Protein AF-A0A418GHK5-F1 (afdb_monomer_lite)

Organism: Escherichia coli (NCBI:txid562)

Sequence (152 aa):
MMKLFKSILLIAACHAAQASAAIDINADPNLTGAAPLTGILNGQQSDTQNMSGFDNTPPPSPPVVMSRMFGAQLFNGTSADSGVTVGFNPDYILNPGDSIQVRLWGAFTFDGALQVDPKGNIFLPNVGPVKVAGVSNSQLNALVTSKVKEVY

InterPro domains:
  IPR003715 Polysaccharide export protein, N-terminal domain [PF02563] (89-150)
  IPR049712 Polysaccharide export protein [PTHR33619] (8-152)

Secondary structure (DSSP, 8-state):
----------------------------TTTS-PPP--------------------PPPPPPP---PPPTTGGGTSSSSS-S-S-----TTPBP-TT-EEEEEE-SSS-EEEEEEPPTTSEEEETTTEEEE-TT-BHHHHHHHHHHHHHTT-

Structure (mmCIF, N/CA/C/O backbone):
data_AF-A0A418GHK5-F1
#
_entry.id   AF-A0A418GHK5-F1
#
loop_
_atom_site.group_PDB
_atom_site.id
_atom_site.type_symbol
_atom_site.label_atom_id
_atom_site.label_alt_id
_atom_site.label_comp_id
_atom_site.label_asym_id
_atom_site.label_entity_id
_atom_site.label_seq_id
_atom_site.pdbx_PDB_ins_code
_atom_site.Cartn_x
_atom_site.Cartn_y
_atom_site.Cartn_z
_atom_site.occupancy
_atom_site.B_iso_or_equiv
_atom_site.auth_seq_id
_atom_site.auth_comp_id
_atom_site.auth_asym_id
_atom_site.auth_atom_id
_atom_site.pdbx_PDB_model_num
ATOM 1 N N . MET A 1 1 ? 31.535 -45.900 20.716 1.00 42.25 1 MET A N 1
ATOM 2 C CA . MET A 1 1 ? 32.347 -46.710 19.782 1.00 42.25 1 MET A CA 1
ATOM 3 C C . MET A 1 1 ? 32.341 -46.007 18.429 1.00 42.25 1 MET A C 1
ATOM 5 O O . MET A 1 1 ? 31.280 -45.844 17.846 1.00 42.25 1 MET A O 1
ATOM 9 N N . MET A 1 2 ? 33.498 -45.466 18.037 1.00 45.38 2 MET A N 1
ATOM 10 C CA . MET A 1 2 ? 33.730 -44.577 16.889 1.00 45.38 2 MET A CA 1
ATOM 11 C C . MET A 1 2 ? 33.788 -45.332 15.557 1.00 45.38 2 MET A C 1
ATOM 13 O O . MET A 1 2 ? 34.389 -46.400 15.523 1.00 45.38 2 MET A O 1
ATOM 17 N N . LYS A 1 3 ? 33.305 -44.714 14.470 1.00 49.53 3 LYS A N 1
ATOM 18 C CA . LYS A 1 3 ? 33.806 -44.858 13.083 1.00 49.53 3 LYS A CA 1
ATOM 19 C C . LYS A 1 3 ? 33.470 -43.547 12.351 1.00 49.53 3 LYS A C 1
ATOM 21 O O . LYS A 1 3 ? 32.317 -43.328 12.019 1.00 49.53 3 LYS A O 1
ATOM 26 N N . LEU A 1 4 ? 34.309 -42.513 12.377 1.00 44.12 4 LEU A N 1
ATOM 27 C CA . LEU A 1 4 ? 35.624 -42.330 11.742 1.00 44.12 4 LEU A CA 1
ATOM 28 C C . LEU A 1 4 ? 35.558 -42.274 10.201 1.00 44.12 4 LEU A C 1
ATOM 30 O O . LEU A 1 4 ? 35.496 -43.297 9.527 1.00 44.12 4 LEU A O 1
ATOM 34 N N . PHE A 1 5 ? 35.563 -41.028 9.717 1.00 50.19 5 PHE A N 1
ATOM 35 C CA . PHE A 1 5 ? 36.192 -40.481 8.510 1.00 50.19 5 PHE A CA 1
ATOM 36 C C . PHE A 1 5 ? 36.452 -41.402 7.305 1.00 50.19 5 PHE A C 1
ATOM 38 O O . PHE A 1 5 ? 37.338 -42.253 7.321 1.00 50.19 5 PHE A O 1
ATOM 45 N N . LYS A 1 6 ? 35.800 -41.065 6.186 1.00 51.78 6 LYS A N 1
ATOM 46 C CA . LYS A 1 6 ? 36.287 -41.273 4.812 1.00 51.78 6 LYS A CA 1
ATOM 47 C C . LYS A 1 6 ? 36.164 -39.914 4.102 1.00 51.78 6 LYS A C 1
ATOM 49 O O . LYS A 1 6 ? 35.070 -39.377 4.029 1.00 51.78 6 LYS A O 1
ATOM 54 N N . SER A 1 7 ? 37.278 -39.194 3.946 1.00 44.75 7 SER A N 1
ATOM 55 C CA . SER A 1 7 ? 38.073 -39.092 2.703 1.00 44.75 7 SER A CA 1
ATOM 56 C C . SER A 1 7 ? 37.290 -38.403 1.572 1.00 44.75 7 SER A C 1
ATOM 58 O O . SER A 1 7 ? 36.329 -38.972 1.077 1.00 44.75 7 SER A O 1
ATOM 60 N N . ILE A 1 8 ? 37.502 -37.102 1.333 1.00 56.75 8 ILE A N 1
ATOM 61 C CA . ILE A 1 8 ? 38.529 -36.470 0.465 1.00 56.75 8 ILE A CA 1
ATOM 62 C C . ILE A 1 8 ? 37.953 -36.126 -0.927 1.00 56.75 8 ILE A C 1
ATOM 64 O O . ILE A 1 8 ? 37.675 -37.000 -1.733 1.00 56.75 8 ILE A O 1
ATOM 68 N N . LEU A 1 9 ? 37.838 -34.807 -1.145 1.00 44.53 9 LEU A N 1
ATOM 69 C CA . LEU A 1 9 ? 38.094 -34.038 -2.374 1.00 44.53 9 LEU A CA 1
ATOM 70 C C . LEU A 1 9 ? 37.275 -34.329 -3.652 1.00 44.53 9 LEU A C 1
ATOM 72 O O . LEU A 1 9 ? 37.594 -35.242 -4.404 1.00 44.53 9 LEU A O 1
ATOM 76 N N . LEU A 1 10 ? 36.394 -33.387 -4.020 1.00 39.16 10 LEU A N 1
ATOM 77 C CA . LEU A 1 10 ? 36.429 -32.826 -5.377 1.00 39.16 10 LEU A CA 1
ATOM 78 C C . LEU A 1 10 ? 35.890 -31.388 -5.401 1.00 39.16 10 LEU A C 1
ATOM 80 O O . LEU A 1 10 ? 34.720 -31.126 -5.136 1.00 39.16 10 LEU A O 1
ATOM 84 N N . ILE A 1 11 ? 36.788 -30.459 -5.720 1.00 53.16 11 ILE A N 1
ATOM 85 C CA . ILE A 1 11 ? 36.472 -29.093 -6.130 1.00 53.16 11 ILE A CA 1
ATOM 86 C C . ILE A 1 11 ? 35.726 -29.195 -7.462 1.00 53.16 11 ILE A C 1
ATOM 88 O O . ILE A 1 11 ? 36.313 -29.588 -8.466 1.00 53.16 11 ILE A O 1
ATOM 92 N N . ALA A 1 12 ? 34.450 -28.826 -7.476 1.00 49.84 12 ALA A N 1
ATOM 93 C CA . ALA A 1 12 ? 33.741 -28.489 -8.700 1.00 49.84 12 ALA A CA 1
ATOM 94 C C . ALA A 1 12 ? 33.383 -27.008 -8.612 1.00 49.84 12 ALA A C 1
ATOM 96 O O . ALA A 1 12 ? 32.470 -26.609 -7.890 1.00 49.84 12 ALA A O 1
ATOM 97 N N . ALA A 1 13 ? 34.169 -26.192 -9.314 1.00 51.25 13 ALA A N 1
ATOM 98 C CA . ALA A 1 13 ? 33.835 -24.812 -9.602 1.00 51.25 13 ALA A CA 1
ATOM 99 C C . ALA A 1 13 ? 32.448 -24.790 -10.258 1.00 51.25 13 ALA A C 1
ATOM 101 O O . ALA A 1 13 ? 32.279 -25.246 -11.394 1.00 51.25 13 ALA A O 1
ATOM 102 N N . CYS A 1 14 ? 31.449 -24.306 -9.517 1.00 36.22 14 CYS A N 1
ATOM 103 C CA . CYS A 1 14 ? 30.145 -24.024 -10.085 1.00 36.22 14 CYS A CA 1
ATOM 104 C C . CYS A 1 14 ? 30.364 -22.873 -11.063 1.00 36.22 14 CYS A C 1
ATOM 106 O O . CYS A 1 14 ? 30.654 -21.742 -10.669 1.00 36.22 14 CYS A O 1
ATOM 108 N N . HIS A 1 15 ? 30.365 -23.231 -12.342 1.00 41.69 15 HIS A N 1
ATOM 109 C CA . HIS A 1 15 ? 30.497 -22.305 -13.443 1.00 41.69 15 HIS A CA 1
ATOM 110 C C . HIS A 1 15 ? 29.435 -21.224 -13.280 1.00 41.69 15 HIS A C 1
ATOM 112 O O . HIS A 1 15 ? 28.271 -21.526 -13.015 1.00 41.69 15 HIS A O 1
ATOM 118 N N . ALA A 1 16 ? 29.848 -19.969 -13.445 1.00 41.97 16 ALA A N 1
ATOM 119 C CA . ALA A 1 16 ? 28.923 -18.880 -13.668 1.00 41.97 16 ALA A CA 1
ATOM 120 C C . ALA A 1 16 ? 27.967 -19.301 -14.792 1.00 41.97 16 ALA A C 1
ATOM 122 O O . ALA A 1 16 ? 28.376 -19.427 -15.947 1.00 41.97 16 ALA A O 1
ATOM 123 N N . ALA A 1 17 ? 26.704 -19.550 -14.446 1.00 41.91 17 ALA A N 1
ATOM 124 C CA . ALA A 1 17 ? 25.627 -19.563 -15.412 1.00 41.91 17 ALA A CA 1
ATOM 125 C C . ALA A 1 17 ? 25.501 -18.121 -15.902 1.00 41.91 17 ALA A C 1
ATOM 127 O O . ALA A 1 17 ? 24.828 -17.288 -15.298 1.00 41.91 17 ALA A O 1
ATOM 128 N N . GLN A 1 18 ? 26.254 -17.804 -16.952 1.00 43.94 18 GLN A N 1
ATOM 129 C CA . GLN A 1 18 ? 26.046 -16.589 -17.710 1.00 43.94 18 GLN A CA 1
ATOM 130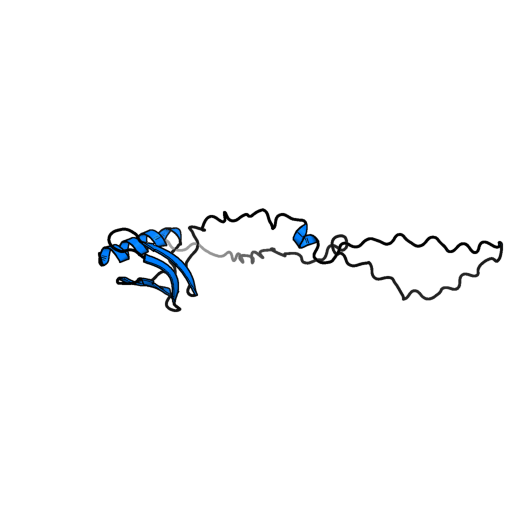 C C . GLN A 1 18 ? 24.647 -16.709 -18.308 1.00 43.94 18 GLN A C 1
ATOM 132 O O . GLN A 1 18 ? 24.400 -17.523 -19.196 1.00 43.94 18 GLN A O 1
ATOM 137 N N . ALA A 1 19 ? 23.711 -15.938 -17.764 1.00 39.91 19 ALA A N 1
ATOM 138 C CA . ALA A 1 19 ? 22.450 -15.675 -18.420 1.00 39.91 19 ALA A CA 1
ATOM 139 C C . ALA A 1 19 ? 22.770 -14.879 -19.690 1.00 39.91 19 ALA A C 1
ATOM 141 O O . ALA A 1 19 ? 22.920 -13.660 -19.653 1.00 39.91 19 ALA A O 1
ATOM 142 N N . SER A 1 20 ? 22.904 -15.567 -20.821 1.00 44.88 20 SER A N 1
ATOM 143 C CA . SER A 1 20 ? 22.914 -14.931 -22.134 1.00 44.88 20 SER A CA 1
ATOM 144 C C . SER A 1 20 ? 21.488 -14.520 -22.497 1.00 44.88 20 SER A C 1
ATOM 146 O O . SER A 1 20 ? 20.893 -15.041 -23.430 1.00 44.88 20 SER A O 1
ATOM 148 N N . ALA A 1 21 ? 20.942 -13.550 -21.765 1.00 43.72 21 ALA A N 1
ATOM 149 C CA . ALA A 1 21 ? 20.009 -12.602 -22.355 1.00 43.72 21 ALA A CA 1
ATOM 150 C C . ALA A 1 21 ? 20.850 -11.465 -22.944 1.00 43.72 21 ALA A C 1
ATOM 152 O O . ALA A 1 21 ? 20.765 -10.311 -22.530 1.00 43.72 21 ALA A O 1
ATOM 153 N N . ALA A 1 22 ? 21.713 -11.813 -23.903 1.00 37.53 22 ALA A N 1
ATOM 154 C CA . ALA A 1 22 ? 22.126 -10.832 -24.881 1.00 37.53 22 ALA A CA 1
ATOM 155 C C . ALA A 1 22 ? 20.858 -10.549 -25.690 1.00 37.53 22 ALA A C 1
ATOM 157 O O . ALA A 1 22 ? 20.516 -11.276 -26.620 1.00 37.53 22 ALA A O 1
ATOM 158 N N . ILE A 1 23 ? 20.109 -9.527 -25.272 1.00 48.62 23 ILE A N 1
ATOM 159 C CA . ILE A 1 23 ? 19.390 -8.697 -26.230 1.00 48.62 23 ILE A CA 1
ATOM 160 C C . ILE A 1 23 ? 20.468 -8.186 -27.168 1.00 48.62 23 ILE A C 1
ATOM 162 O O . ILE A 1 23 ? 21.163 -7.211 -26.887 1.00 48.62 23 ILE A O 1
ATOM 166 N N . ASP A 1 24 ? 20.713 -8.972 -28.203 1.00 36.16 24 ASP A N 1
ATOM 167 C CA . ASP A 1 24 ? 21.722 -8.658 -29.170 1.00 36.16 24 ASP A CA 1
ATOM 168 C C . ASP A 1 24 ? 21.202 -7.450 -29.951 1.00 36.16 24 ASP A C 1
ATOM 170 O O . ASP A 1 24 ? 20.420 -7.573 -30.888 1.00 36.16 24 ASP A O 1
ATOM 174 N N . ILE A 1 25 ? 21.586 -6.250 -29.505 1.00 47.88 25 ILE A N 1
ATOM 175 C CA . ILE A 1 25 ? 21.486 -5.019 -30.296 1.00 47.88 25 ILE A CA 1
ATOM 176 C C . ILE A 1 25 ? 22.574 -5.056 -31.388 1.00 47.88 25 ILE A C 1
ATOM 178 O O . ILE A 1 25 ? 22.925 -4.030 -31.965 1.00 47.88 25 ILE A O 1
ATOM 182 N N . ASN A 1 26 ? 23.134 -6.226 -31.721 1.00 45.47 26 ASN A N 1
ATOM 183 C CA . ASN A 1 26 ? 23.745 -6.436 -33.016 1.00 45.47 26 ASN A CA 1
ATOM 184 C C . ASN A 1 26 ? 22.653 -6.262 -34.068 1.00 45.47 26 ASN A C 1
ATOM 186 O O . ASN A 1 26 ? 21.887 -7.158 -34.415 1.00 45.47 26 ASN A O 1
AT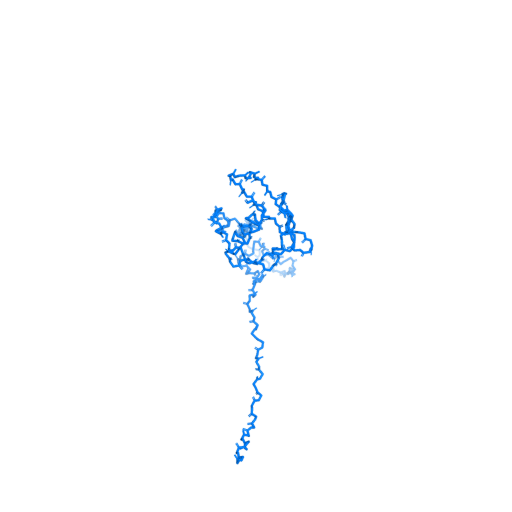OM 190 N N . ALA A 1 27 ? 22.587 -5.016 -34.514 1.00 48.59 27 ALA A N 1
ATOM 191 C CA . ALA A 1 27 ? 22.123 -4.570 -35.797 1.00 48.59 27 ALA A CA 1
ATOM 192 C C . ALA A 1 27 ? 22.405 -5.634 -36.866 1.00 48.59 27 ALA A C 1
ATOM 194 O O . ALA A 1 27 ? 23.465 -5.619 -37.486 1.00 48.59 27 ALA A O 1
ATOM 195 N N . ASP A 1 28 ? 21.459 -6.546 -37.108 1.00 54.06 28 ASP A N 1
ATOM 196 C CA . ASP A 1 28 ? 21.456 -7.281 -38.365 1.00 54.06 28 ASP A CA 1
ATOM 197 C C . ASP A 1 28 ? 21.436 -6.210 -39.469 1.00 54.06 28 ASP A C 1
ATOM 199 O O . ASP A 1 28 ? 20.517 -5.375 -39.510 1.00 54.06 28 ASP A O 1
ATOM 203 N N . PRO A 1 29 ? 22.460 -6.161 -40.335 1.00 55.44 29 PRO A N 1
ATOM 204 C CA . PRO A 1 29 ? 22.573 -5.136 -41.363 1.00 55.44 29 PRO A CA 1
ATOM 205 C C . PRO A 1 29 ? 21.400 -5.165 -42.357 1.00 55.44 29 PRO A C 1
ATOM 207 O O . PRO A 1 29 ? 21.167 -4.178 -43.042 1.00 55.44 29 PRO A O 1
ATOM 210 N N . ASN A 1 30 ? 20.613 -6.247 -42.399 1.00 54.91 30 ASN A N 1
ATOM 211 C CA . ASN A 1 30 ? 19.391 -6.361 -43.204 1.00 54.91 30 ASN A CA 1
ATOM 212 C C . ASN A 1 30 ? 18.128 -5.853 -42.474 1.00 54.91 30 ASN A C 1
ATOM 214 O O . ASN A 1 30 ? 17.068 -5.664 -43.082 1.00 54.91 30 ASN A O 1
ATOM 218 N N . LEU A 1 31 ? 18.211 -5.641 -41.158 1.00 54.03 31 LEU A N 1
ATOM 219 C CA . LEU A 1 31 ? 17.127 -5.139 -40.308 1.00 54.03 31 LEU A CA 1
ATOM 220 C C . LEU A 1 31 ? 17.348 -3.693 -39.869 1.00 54.03 31 LEU A C 1
ATOM 222 O O . LEU A 1 31 ? 16.375 -3.007 -39.547 1.00 54.03 31 LEU A O 1
ATOM 226 N N . THR A 1 32 ? 18.588 -3.209 -39.892 1.00 57.62 32 THR A N 1
ATOM 227 C CA . THR A 1 32 ? 18.858 -1.791 -39.689 1.00 57.62 32 THR A CA 1
ATOM 228 C C . THR A 1 32 ? 18.505 -1.024 -40.947 1.00 57.62 32 THR A C 1
ATOM 230 O O . THR A 1 32 ? 19.063 -1.231 -42.014 1.00 57.62 32 THR A O 1
ATOM 233 N N . GLY A 1 33 ? 17.552 -0.107 -40.825 1.00 54.91 33 GLY A N 1
ATOM 234 C CA . GLY A 1 33 ? 17.217 0.858 -41.866 1.00 54.91 33 GLY A CA 1
ATOM 235 C C . GLY A 1 33 ? 18.337 1.869 -42.162 1.00 54.91 33 GLY A C 1
ATOM 236 O O . GLY A 1 33 ? 18.055 2.999 -42.566 1.00 54.91 33 GLY A O 1
ATOM 237 N N . ALA A 1 34 ? 19.601 1.507 -41.950 1.00 54.75 34 ALA A N 1
ATOM 238 C CA . ALA A 1 34 ? 20.735 2.297 -42.379 1.00 54.75 34 ALA A CA 1
ATOM 239 C C . ALA A 1 34 ? 20.940 2.061 -43.879 1.00 54.75 34 ALA A C 1
ATOM 241 O O . ALA A 1 34 ? 21.172 0.935 -44.316 1.00 54.75 34 ALA A O 1
ATOM 242 N N . ALA A 1 35 ? 20.849 3.125 -44.679 1.00 56.09 35 ALA A N 1
ATOM 243 C CA . ALA A 1 35 ? 21.314 3.054 -46.057 1.00 56.09 35 ALA A CA 1
ATOM 244 C C . ALA A 1 35 ? 22.802 2.644 -46.054 1.00 56.09 35 ALA A C 1
ATOM 246 O O . ALA A 1 35 ? 23.554 3.138 -45.204 1.00 56.09 35 ALA A O 1
ATOM 247 N N . PRO A 1 36 ? 23.244 1.754 -46.962 1.00 57.00 36 PRO A N 1
ATOM 248 C CA . PRO A 1 36 ? 24.650 1.390 -47.043 1.00 57.00 36 PRO A CA 1
ATOM 249 C C . PRO A 1 36 ? 25.489 2.650 -47.276 1.00 57.00 36 PRO A C 1
ATOM 251 O O . PRO A 1 36 ? 25.125 3.512 -48.076 1.00 57.00 36 PRO A O 1
ATOM 254 N N . LEU A 1 37 ? 26.605 2.763 -46.554 1.00 49.19 37 LEU A N 1
ATOM 255 C CA . LEU A 1 37 ? 27.547 3.865 -46.711 1.00 49.19 37 LEU A CA 1
ATOM 256 C C . LEU A 1 37 ? 28.076 3.854 -48.154 1.00 49.19 37 LEU A C 1
ATOM 258 O O . LEU A 1 37 ? 28.836 2.961 -48.528 1.00 49.19 37 LEU A O 1
ATOM 262 N N . THR A 1 38 ? 27.671 4.825 -48.975 1.00 54.19 38 THR A N 1
ATOM 263 C CA . THR A 1 38 ? 28.211 4.985 -50.330 1.00 54.19 38 THR A CA 1
ATOM 264 C C . THR A 1 38 ? 29.719 5.209 -50.231 1.00 54.19 38 THR A C 1
ATOM 266 O O . THR A 1 38 ? 30.165 6.176 -49.612 1.00 54.19 38 THR A O 1
ATOM 269 N N . GLY A 1 39 ? 30.509 4.315 -50.830 1.00 56.66 39 GLY A N 1
ATOM 270 C CA . GLY A 1 39 ? 31.965 4.424 -50.905 1.00 56.66 39 GLY A CA 1
ATOM 271 C C . GLY A 1 39 ? 32.389 5.632 -51.740 1.00 56.66 39 GLY A C 1
ATOM 272 O O . GLY A 1 39 ? 32.671 5.507 -52.923 1.00 56.66 39 GLY A O 1
ATOM 273 N N . ILE A 1 40 ? 32.447 6.812 -51.125 1.00 53.03 40 ILE A N 1
ATOM 274 C CA . ILE A 1 40 ? 32.917 8.063 -51.745 1.00 53.03 40 ILE A CA 1
ATOM 275 C C . ILE A 1 40 ? 34.454 8.136 -51.880 1.00 53.03 40 ILE A C 1
ATOM 277 O O . ILE A 1 40 ? 34.995 9.188 -52.204 1.00 53.03 40 ILE A O 1
ATOM 281 N N . LEU A 1 41 ? 35.174 7.035 -51.631 1.00 49.00 41 LEU A N 1
ATOM 282 C CA . LEU A 1 41 ? 36.641 6.964 -51.625 1.00 49.00 41 LEU A CA 1
ATOM 283 C C . LEU A 1 41 ? 37.153 5.764 -52.441 1.00 49.00 41 LEU A C 1
ATOM 285 O O . LEU A 1 41 ? 37.925 4.949 -51.950 1.00 49.00 41 LEU A O 1
ATOM 289 N N . ASN A 1 42 ? 36.751 5.660 -53.705 1.00 44.38 42 ASN A N 1
ATOM 290 C CA . ASN A 1 42 ? 37.502 4.893 -54.697 1.00 44.38 42 ASN A CA 1
ATOM 291 C C . ASN A 1 42 ? 38.055 5.895 -55.710 1.00 44.38 42 ASN A C 1
ATOM 293 O O . ASN A 1 42 ? 37.291 6.594 -56.372 1.00 44.38 42 ASN A O 1
ATOM 297 N N . GLY A 1 43 ? 39.384 6.018 -55.773 1.00 43.28 43 GLY A N 1
ATOM 298 C CA . GLY A 1 43 ? 40.054 6.904 -56.721 1.00 43.28 43 GLY A CA 1
ATOM 299 C C . GLY A 1 43 ? 39.572 6.631 -58.144 1.00 43.28 43 GLY A C 1
ATOM 300 O O . GLY A 1 43 ? 39.405 5.474 -58.527 1.00 43.28 43 GLY A O 1
ATOM 301 N N . GLN A 1 44 ? 39.334 7.696 -58.912 1.00 41.75 44 GLN A N 1
ATOM 302 C CA . GLN A 1 44 ? 39.079 7.600 -60.345 1.00 41.75 44 GLN A CA 1
ATOM 303 C C . GLN A 1 44 ? 40.254 6.870 -61.001 1.00 41.75 44 GLN A C 1
ATOM 305 O O . GLN A 1 44 ? 41.310 7.453 -61.244 1.00 41.75 44 GLN A O 1
ATOM 310 N N . GLN A 1 45 ? 40.075 5.580 -61.268 1.00 44.91 45 GLN A N 1
ATOM 311 C CA . GLN A 1 45 ? 40.917 4.858 -62.199 1.00 44.91 45 GLN A CA 1
ATOM 312 C C . GLN A 1 45 ? 40.451 5.298 -63.584 1.00 44.91 45 GLN A C 1
ATOM 314 O O . GLN A 1 45 ? 39.332 5.006 -63.999 1.00 44.91 45 GLN A O 1
ATOM 319 N N . SER A 1 46 ? 41.271 6.119 -64.234 1.00 43.28 46 SER A N 1
ATOM 320 C CA . SER A 1 46 ? 41.042 6.614 -65.584 1.00 43.28 46 SER A CA 1
ATOM 321 C C . SER A 1 46 ? 40.991 5.440 -66.560 1.00 43.28 46 SER A C 1
ATOM 323 O O . SER A 1 46 ? 42.024 5.012 -67.074 1.00 43.28 46 SER A O 1
ATOM 325 N N . ASP A 1 47 ? 39.795 4.915 -66.816 1.00 44.59 47 ASP A N 1
ATOM 326 C CA . ASP A 1 47 ? 39.563 4.044 -67.961 1.00 44.59 47 ASP A CA 1
ATOM 327 C C . ASP A 1 47 ? 39.719 4.876 -69.235 1.00 44.59 47 ASP A C 1
ATOM 329 O O . ASP A 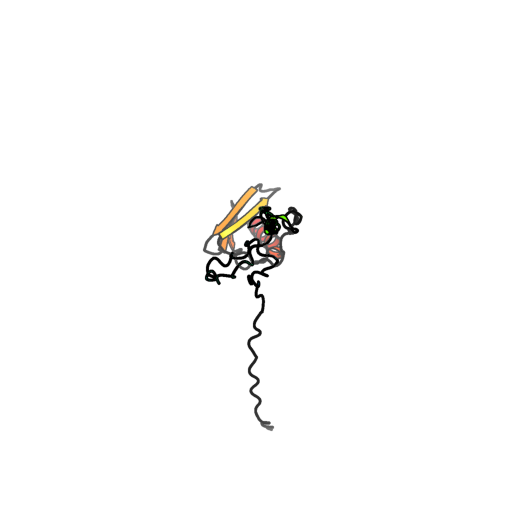1 47 ? 39.031 5.875 -69.461 1.00 44.59 47 ASP A O 1
ATOM 333 N N . THR A 1 48 ? 40.673 4.465 -70.066 1.00 44.06 48 THR A N 1
ATOM 334 C CA . THR A 1 48 ? 40.865 4.976 -71.420 1.00 44.06 48 THR A CA 1
ATOM 335 C C . THR A 1 48 ? 39.660 4.556 -72.258 1.00 44.06 48 THR A C 1
ATOM 337 O O . THR A 1 48 ? 39.587 3.447 -72.777 1.00 44.06 48 THR A O 1
ATOM 340 N N . GLN A 1 49 ? 38.676 5.450 -72.351 1.00 51.56 49 GLN A N 1
ATOM 341 C CA . GLN A 1 49 ? 37.475 5.256 -73.156 1.00 51.56 49 GLN A CA 1
ATOM 342 C C . GLN A 1 49 ? 37.856 5.178 -74.642 1.00 51.56 49 GLN A C 1
ATOM 344 O O . GLN A 1 49 ? 38.295 6.159 -75.244 1.00 51.56 49 GLN A O 1
ATOM 349 N N . ASN A 1 50 ? 37.700 3.988 -75.224 1.00 51.09 50 ASN A N 1
ATOM 350 C CA . ASN A 1 50 ? 37.736 3.756 -76.662 1.00 51.09 50 ASN A CA 1
ATOM 351 C C . ASN A 1 50 ? 36.598 4.562 -77.308 1.00 51.09 50 ASN A C 1
ATOM 353 O O . ASN A 1 50 ? 35.419 4.262 -77.123 1.00 51.09 50 ASN A O 1
ATOM 357 N N . MET A 1 51 ? 36.963 5.637 -78.003 1.00 52.50 51 MET A N 1
ATOM 358 C CA . MET A 1 51 ? 36.033 6.610 -78.560 1.00 52.50 51 MET A CA 1
ATOM 359 C C . MET A 1 51 ? 35.398 6.058 -79.840 1.00 52.50 51 MET A C 1
ATOM 361 O O . MET A 1 51 ? 35.838 6.346 -80.951 1.00 52.50 51 MET A O 1
ATOM 365 N N . SER A 1 52 ? 34.342 5.262 -79.684 1.00 58.66 52 SER A N 1
ATOM 366 C CA . SER A 1 52 ? 33.452 4.887 -80.782 1.00 58.66 52 SER A CA 1
ATOM 367 C C . SER A 1 52 ? 31.989 4.990 -80.354 1.00 58.66 52 SER A C 1
ATOM 369 O O . SER A 1 52 ? 31.479 4.109 -79.669 1.00 58.66 52 SER A O 1
ATOM 371 N N . GLY A 1 53 ? 31.306 6.035 -80.825 1.00 54.47 53 GLY A N 1
ATOM 372 C CA . GLY A 1 53 ? 29.842 6.087 -80.859 1.00 54.47 53 GLY A CA 1
ATOM 373 C C . GLY A 1 53 ? 29.214 7.127 -79.935 1.00 54.47 53 GLY A C 1
ATOM 374 O O . GLY A 1 53 ? 29.503 7.188 -78.750 1.00 54.47 53 GLY A O 1
ATOM 375 N N . PHE A 1 54 ? 28.324 7.935 -80.511 1.00 61.59 54 PHE A N 1
ATOM 376 C CA . PHE A 1 54 ? 27.593 9.071 -79.935 1.00 61.59 54 PHE A CA 1
ATOM 377 C C . PHE A 1 54 ? 26.562 8.712 -78.843 1.00 61.59 54 PHE A C 1
ATOM 379 O O . PHE A 1 54 ? 25.568 9.423 -78.677 1.00 61.59 54 PHE A O 1
ATOM 386 N N . ASP A 1 55 ? 26.762 7.625 -78.102 1.00 68.25 55 ASP A N 1
ATOM 387 C CA . ASP A 1 55 ? 25.845 7.244 -77.033 1.00 68.25 55 ASP A CA 1
ATOM 388 C C . ASP A 1 55 ? 26.142 8.063 -75.769 1.00 68.25 55 ASP A C 1
ATOM 390 O O . ASP A 1 55 ? 27.072 7.790 -75.017 1.00 68.25 55 ASP A O 1
ATOM 394 N N . ASN A 1 56 ? 25.362 9.128 -75.583 1.00 65.81 56 ASN A N 1
ATOM 395 C CA . ASN A 1 56 ? 25.401 9.991 -74.402 1.00 65.81 56 ASN A CA 1
ATOM 396 C C . ASN A 1 56 ? 24.349 9.570 -73.364 1.00 65.81 56 ASN A C 1
ATOM 398 O O . ASN A 1 56 ? 23.989 10.374 -72.502 1.00 65.81 56 ASN A O 1
ATOM 402 N N . THR A 1 57 ? 23.799 8.355 -73.461 1.00 74.69 57 THR A N 1
ATOM 403 C CA . THR A 1 57 ? 22.793 7.896 -72.505 1.00 74.69 57 THR A CA 1
ATOM 404 C C . THR A 1 57 ? 23.467 7.708 -71.145 1.00 74.69 57 THR A C 1
ATOM 406 O O . THR A 1 57 ? 24.395 6.902 -71.033 1.00 74.69 57 THR A O 1
ATOM 409 N N . PRO A 1 58 ? 23.049 8.444 -70.097 1.00 74.75 58 PRO A N 1
ATOM 410 C CA . PRO A 1 58 ? 23.597 8.241 -68.767 1.00 74.75 58 PRO A CA 1
ATOM 411 C C . PRO A 1 58 ? 23.361 6.786 -68.344 1.00 74.75 58 PRO A C 1
ATOM 413 O O . PRO A 1 58 ? 22.273 6.257 -68.600 1.00 74.75 58 PRO A O 1
ATOM 416 N N . PRO A 1 59 ? 24.336 6.130 -67.693 1.00 76.88 59 PRO A N 1
ATOM 417 C CA . PRO A 1 59 ? 24.134 4.784 -67.181 1.00 76.88 59 PRO A CA 1
ATOM 418 C C . PRO A 1 59 ? 22.901 4.757 -66.260 1.00 76.88 59 PRO A C 1
ATOM 420 O O . PRO A 1 59 ? 22.667 5.726 -65.525 1.00 76.88 59 PRO A O 1
ATOM 423 N N . PRO A 1 60 ? 22.091 3.680 -66.296 1.00 74.69 60 PRO A N 1
ATOM 424 C CA . PRO A 1 60 ? 20.890 3.578 -65.478 1.00 74.69 60 PRO A CA 1
ATOM 425 C C . PRO A 1 60 ? 21.256 3.756 -64.003 1.00 74.69 60 PRO A C 1
ATOM 427 O O . PRO A 1 60 ? 22.162 3.097 -63.492 1.00 74.69 60 PRO A O 1
ATOM 430 N N . SER A 1 61 ? 20.564 4.676 -63.328 1.00 73.69 61 SER A N 1
ATOM 431 C CA . SER A 1 61 ? 20.797 4.931 -61.908 1.00 73.69 61 SER A CA 1
ATOM 432 C C . SER A 1 61 ? 20.497 3.654 -61.112 1.00 73.69 61 SER A C 1
ATOM 434 O O . SER A 1 61 ? 19.470 3.015 -61.375 1.00 73.69 61 SER A O 1
ATOM 436 N N . PRO A 1 62 ? 21.370 3.244 -60.172 1.00 73.56 62 PRO A N 1
ATOM 437 C CA . PRO A 1 62 ? 21.113 2.066 -59.361 1.00 73.56 62 PRO A CA 1
ATOM 438 C C . PRO A 1 62 ? 19.788 2.232 -58.600 1.00 73.56 62 PRO A C 1
ATOM 440 O O . PRO A 1 62 ? 19.447 3.346 -58.190 1.00 73.56 62 PRO A O 1
ATOM 443 N N . PRO A 1 63 ? 19.024 1.144 -58.408 1.00 65.19 63 PRO A N 1
ATOM 444 C CA . PRO A 1 63 ? 17.755 1.210 -57.701 1.00 65.19 63 PRO A CA 1
ATOM 445 C C . PRO A 1 63 ? 17.974 1.773 -56.294 1.00 65.19 63 PRO A C 1
ATOM 447 O O . PRO A 1 63 ? 18.818 1.285 -55.541 1.00 65.19 63 PRO A O 1
ATOM 450 N N . VAL A 1 64 ? 17.205 2.806 -55.940 1.00 63.84 64 VAL A N 1
ATOM 451 C CA . VAL A 1 64 ? 17.209 3.368 -54.587 1.00 63.84 64 VAL A CA 1
ATOM 452 C C . VAL A 1 64 ? 16.714 2.281 -53.639 1.00 63.84 64 VAL A C 1
ATOM 454 O O . VAL A 1 64 ? 15.544 1.898 -53.676 1.00 63.84 64 VAL A O 1
ATOM 457 N N . VAL A 1 65 ? 17.608 1.760 -52.799 1.00 65.50 65 VAL A N 1
ATOM 458 C CA . VAL A 1 65 ? 17.240 0.819 -51.740 1.00 65.50 65 VAL A CA 1
ATOM 459 C C . VAL A 1 65 ? 16.365 1.586 -50.753 1.00 65.50 65 VAL A C 1
ATOM 461 O O . VAL A 1 65 ? 16.858 2.429 -50.003 1.00 65.50 65 VAL A O 1
ATOM 464 N N . MET A 1 66 ? 15.053 1.338 -50.784 1.00 62.44 66 MET A N 1
ATOM 465 C CA . MET A 1 66 ? 14.121 1.933 -49.828 1.00 62.44 66 MET A CA 1
ATOM 466 C C . MET A 1 66 ? 14.410 1.365 -48.444 1.00 62.44 66 MET A C 1
ATOM 468 O O . MET A 1 66 ? 13.953 0.283 -48.078 1.00 62.44 66 MET A O 1
ATOM 472 N N . SER A 1 67 ? 15.216 2.099 -47.689 1.00 67.62 67 SER A N 1
ATOM 473 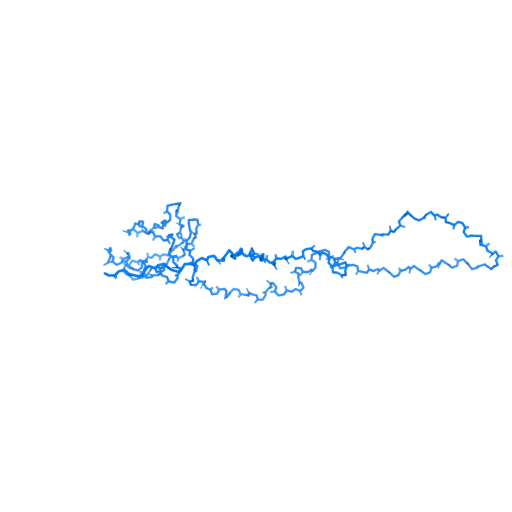C CA . SER A 1 67 ? 15.526 1.753 -46.319 1.00 67.62 67 SER A CA 1
ATOM 474 C C . SER A 1 67 ? 14.304 1.974 -45.429 1.00 67.62 67 SER A C 1
ATOM 476 O O . SER A 1 67 ? 13.618 2.993 -45.541 1.00 67.62 67 SER A O 1
ATOM 478 N N . ARG A 1 68 ? 14.005 1.019 -44.541 1.00 69.19 68 ARG A N 1
ATOM 479 C CA . ARG A 1 68 ? 12.922 1.186 -43.562 1.00 69.19 68 ARG A CA 1
ATOM 480 C C . ARG A 1 68 ? 13.250 2.366 -42.645 1.00 69.19 68 ARG A C 1
ATOM 482 O O . ARG A 1 68 ? 14.388 2.525 -42.218 1.00 69.19 68 ARG A O 1
ATOM 489 N N . MET A 1 69 ? 12.253 3.187 -42.327 1.00 76.31 69 MET A N 1
ATOM 490 C CA . MET A 1 69 ? 12.415 4.300 -41.389 1.00 76.31 69 MET A CA 1
ATOM 491 C C . MET A 1 69 ? 12.864 3.793 -40.004 1.00 76.31 69 MET A C 1
ATOM 493 O O . MET A 1 69 ? 12.374 2.770 -39.518 1.00 76.31 69 MET A O 1
ATOM 497 N N . PHE A 1 70 ? 13.832 4.483 -39.387 1.00 76.19 70 PHE A N 1
ATOM 498 C CA . PHE A 1 70 ? 14.341 4.147 -38.052 1.00 76.19 70 PHE A CA 1
ATOM 499 C C . PHE A 1 70 ? 13.180 4.059 -37.050 1.00 76.19 70 PHE A C 1
ATOM 501 O O . PHE A 1 70 ? 12.305 4.921 -37.031 1.00 76.19 70 PHE A O 1
ATOM 508 N N . GLY A 1 71 ? 13.151 2.999 -36.241 1.00 71.44 71 GLY A N 1
ATOM 509 C CA . GLY A 1 71 ? 12.073 2.765 -35.277 1.00 71.44 71 GLY A CA 1
ATOM 510 C C . GLY A 1 71 ? 10.824 2.070 -35.835 1.00 71.44 71 GLY A C 1
ATOM 511 O O . GLY A 1 71 ? 9.944 1.737 -35.047 1.00 71.44 71 GLY A O 1
ATOM 512 N N . ALA A 1 72 ? 10.745 1.750 -37.136 1.00 77.50 72 ALA A N 1
ATOM 513 C CA . ALA A 1 72 ? 9.627 0.976 -37.706 1.00 77.50 72 ALA A CA 1
ATOM 514 C C . ALA A 1 72 ? 9.393 -0.376 -36.992 1.00 77.50 72 ALA A C 1
ATOM 516 O O . ALA A 1 72 ? 8.272 -0.870 -36.929 1.00 77.50 72 ALA A O 1
ATOM 517 N N . GLN A 1 73 ? 10.440 -0.949 -36.393 1.00 75.19 73 GLN A N 1
ATOM 518 C CA . GLN A 1 73 ? 10.390 -2.193 -35.617 1.00 75.19 73 GLN A CA 1
ATOM 519 C C . GLN A 1 73 ? 9.500 -2.091 -34.370 1.00 75.19 73 GLN A C 1
ATOM 521 O O . GLN A 1 73 ? 8.905 -3.090 -33.976 1.00 75.19 73 GLN A O 1
ATOM 526 N N . LEU A 1 74 ? 9.359 -0.894 -33.786 1.00 77.44 74 LEU A N 1
ATOM 527 C CA . LEU A 1 74 ? 8.508 -0.666 -32.611 1.00 77.44 74 LEU A CA 1
ATOM 528 C C . LEU A 1 74 ? 7.016 -0.798 -32.944 1.00 77.44 74 LEU A C 1
ATOM 530 O O . LEU A 1 74 ? 6.196 -1.037 -32.063 1.00 77.44 74 LEU A O 1
ATOM 534 N N . PHE A 1 75 ? 6.673 -0.661 -34.225 1.00 75.06 75 PHE A N 1
ATOM 535 C CA . PHE A 1 75 ? 5.298 -0.661 -34.717 1.00 75.06 75 PHE A CA 1
ATOM 536 C C . PHE A 1 75 ? 4.926 -1.957 -35.450 1.00 75.06 75 PHE A C 1
ATOM 538 O O . PHE A 1 75 ? 3.753 -2.187 -35.728 1.00 75.06 75 PHE A O 1
ATOM 545 N N . ASN A 1 76 ? 5.905 -2.816 -35.750 1.00 69.75 76 ASN A N 1
ATOM 546 C CA . ASN A 1 76 ? 5.725 -4.006 -36.585 1.00 69.75 76 ASN A CA 1
ATOM 547 C C . ASN A 1 76 ? 5.480 -5.309 -35.798 1.00 69.75 76 ASN A C 1
ATOM 549 O O . ASN A 1 76 ? 5.281 -6.350 -36.423 1.00 69.75 76 ASN A O 1
ATOM 553 N N . GLY A 1 77 ? 5.488 -5.282 -34.459 1.00 60.72 77 GLY A N 1
ATOM 554 C CA . GLY A 1 77 ? 5.292 -6.474 -33.629 1.00 60.72 77 GLY A CA 1
ATOM 555 C C . GLY A 1 77 ? 4.586 -6.188 -32.306 1.00 60.72 77 GLY A C 1
ATOM 556 O O . GLY A 1 77 ? 5.068 -5.371 -31.525 1.00 60.72 77 GLY A O 1
ATOM 557 N N . THR A 1 78 ? 3.436 -6.854 -32.109 1.00 59.62 78 THR A N 1
ATOM 558 C CA . THR A 1 78 ? 2.787 -7.330 -30.856 1.00 59.62 78 THR A CA 1
ATOM 559 C C . THR A 1 78 ? 2.788 -6.451 -29.596 1.00 59.62 78 THR A C 1
ATOM 561 O O . THR A 1 78 ? 2.406 -6.918 -28.530 1.00 59.62 78 THR A O 1
ATOM 564 N N . SER A 1 79 ? 3.156 -5.178 -29.678 1.00 56.22 79 SER A N 1
ATOM 565 C CA . SER A 1 79 ? 3.266 -4.294 -28.510 1.00 56.22 79 SER A CA 1
ATOM 566 C C . SER A 1 79 ? 1.933 -3.631 -28.144 1.00 56.22 79 SER A C 1
ATOM 568 O O . SER A 1 79 ? 1.829 -2.998 -27.100 1.00 56.22 79 SER A O 1
ATOM 570 N N . ALA A 1 80 ? 0.910 -3.785 -28.993 1.00 55.47 80 ALA A N 1
ATOM 571 C CA . ALA A 1 80 ? -0.423 -3.217 -28.794 1.00 55.47 80 ALA A CA 1
ATOM 572 C C . ALA A 1 80 ? -1.473 -4.230 -28.292 1.00 55.47 80 ALA A C 1
ATOM 574 O O . ALA A 1 80 ? -2.530 -3.802 -27.837 1.00 55.47 80 ALA A O 1
ATOM 575 N N . ASP A 1 81 ? -1.204 -5.542 -28.364 1.00 53.34 81 ASP A N 1
ATOM 576 C CA . ASP A 1 81 ? -2.206 -6.590 -28.076 1.00 53.34 81 ASP A CA 1
ATOM 577 C C . ASP A 1 81 ? -2.107 -7.201 -26.670 1.00 53.34 81 ASP A C 1
ATOM 579 O O . ASP A 1 81 ? -2.994 -7.931 -26.239 1.00 53.34 81 ASP A O 1
ATOM 583 N N . SER A 1 82 ? -1.111 -6.819 -25.866 1.00 53.34 82 SER A N 1
ATOM 584 C CA . SER A 1 82 ? -1.166 -7.054 -24.416 1.00 53.34 82 SER A CA 1
ATOM 585 C C . SER A 1 82 ? -2.130 -6.054 -23.770 1.00 53.34 82 SER A C 1
ATOM 587 O O . SER A 1 82 ? -1.763 -5.281 -22.884 1.00 53.34 82 SER A O 1
ATOM 589 N N . GLY A 1 83 ? -3.364 -6.008 -24.272 1.00 50.12 83 GLY A N 1
ATOM 590 C CA . GLY A 1 83 ? -4.440 -5.217 -23.717 1.00 50.12 83 GLY A CA 1
ATOM 591 C C . GLY A 1 83 ? -4.569 -5.546 -22.242 1.00 50.12 83 GLY A C 1
ATOM 592 O O . GLY A 1 83 ? -4.746 -6.709 -21.901 1.00 50.12 83 GLY A O 1
ATOM 593 N N . VAL A 1 84 ? -4.395 -4.524 -21.398 1.00 52.88 84 VAL A N 1
ATOM 594 C CA . VAL A 1 84 ? -5.129 -4.214 -20.153 1.00 52.88 84 VAL A CA 1
ATOM 595 C C . VAL A 1 84 ? -5.847 -5.412 -19.500 1.00 52.88 84 VAL A C 1
ATOM 597 O O . VAL A 1 84 ? -7.025 -5.378 -19.173 1.00 52.88 84 VAL A O 1
ATOM 600 N N . THR A 1 85 ? -5.122 -6.508 -19.339 1.00 54.00 85 THR A N 1
ATOM 601 C CA . THR A 1 85 ? -5.509 -7.756 -18.676 1.00 54.00 85 THR A CA 1
ATOM 602 C C . THR A 1 85 ? -4.254 -8.398 -18.093 1.00 54.00 85 THR A C 1
ATOM 604 O O . THR A 1 85 ? -4.196 -9.609 -17.896 1.00 54.00 85 THR A O 1
ATOM 607 N N . VAL A 1 86 ? -3.235 -7.577 -17.792 1.00 58.47 86 VAL A N 1
ATOM 608 C CA . VAL A 1 86 ? -2.164 -7.959 -16.874 1.00 58.47 86 VAL A CA 1
ATOM 609 C C . VAL A 1 86 ? -2.862 -8.298 -15.563 1.00 58.47 86 VAL A C 1
ATOM 611 O O . VAL A 1 86 ? -3.169 -7.422 -14.757 1.00 58.47 86 VAL A O 1
ATOM 614 N N . GLY A 1 87 ? -3.208 -9.574 -15.401 1.00 64.31 87 GLY A N 1
ATOM 615 C CA . GLY A 1 87 ? -3.667 -10.110 -14.140 1.00 64.31 87 GLY A CA 1
ATOM 616 C C . GLY A 1 87 ? -2.644 -9.699 -13.097 1.00 64.31 87 GLY A C 1
ATOM 617 O O . GLY A 1 87 ? -1.436 -9.761 -13.337 1.00 64.31 87 GLY A O 1
ATOM 618 N N . PHE A 1 88 ? -3.127 -9.199 -11.968 1.00 75.19 88 PHE A N 1
ATOM 619 C CA . PHE A 1 88 ? -2.244 -8.810 -10.885 1.00 75.19 88 PHE A CA 1
ATOM 620 C C . PHE A 1 88 ? -1.362 -10.006 -10.516 1.00 75.19 88 PHE A C 1
ATOM 622 O O . PHE A 1 88 ? -1.883 -11.078 -10.214 1.00 75.19 88 PHE A O 1
ATOM 629 N N . ASN A 1 89 ? -0.038 -9.836 -10.557 1.00 90.12 89 ASN A N 1
ATOM 630 C CA . ASN A 1 89 ? 0.896 -10.894 -10.185 1.00 90.12 89 ASN A CA 1
ATOM 631 C C . ASN A 1 89 ? 0.692 -11.227 -8.689 1.00 90.12 89 ASN A C 1
ATOM 633 O O . ASN A 1 89 ? 0.928 -10.348 -7.852 1.00 90.12 89 ASN A O 1
ATOM 637 N N . PRO A 1 90 ? 0.232 -12.441 -8.329 1.00 91.94 90 PRO A N 1
ATOM 638 C CA . PRO A 1 90 ? -0.028 -12.810 -6.937 1.00 91.94 90 PRO A CA 1
ATOM 639 C C . PRO A 1 90 ? 1.259 -12.938 -6.110 1.00 91.94 90 PRO A C 1
ATOM 641 O O . PRO A 1 90 ? 1.229 -12.696 -4.901 1.00 91.94 90 PRO A O 1
ATOM 644 N N . ASP A 1 91 ? 2.379 -13.256 -6.763 1.00 95.19 91 ASP A N 1
ATOM 645 C CA . ASP A 1 91 ? 3.696 -13.442 -6.146 1.00 95.19 91 ASP A CA 1
ATOM 646 C C . ASP A 1 91 ? 4.499 -12.137 -6.065 1.00 95.19 91 ASP A C 1
ATOM 648 O O . ASP A 1 91 ? 5.618 -12.119 -5.551 1.00 95.19 91 ASP A O 1
ATOM 652 N N . TYR A 1 92 ? 3.945 -11.025 -6.563 1.00 95.06 92 TYR A N 1
ATOM 653 C CA . TYR A 1 92 ? 4.594 -9.725 -6.453 1.00 95.06 92 TYR A CA 1
ATOM 654 C C . TYR A 1 92 ? 4.770 -9.344 -4.985 1.00 95.06 92 TYR A C 1
ATOM 656 O O . TYR A 1 92 ? 3.795 -9.273 -4.236 1.00 95.06 92 TYR A O 1
ATOM 664 N N . ILE A 1 93 ? 6.014 -9.080 -4.592 1.00 96.94 93 ILE A N 1
ATOM 665 C CA . ILE A 1 93 ? 6.361 -8.625 -3.251 1.00 96.94 93 ILE A CA 1
ATOM 666 C C . ILE A 1 93 ? 6.305 -7.105 -3.218 1.00 96.94 93 ILE A C 1
ATOM 668 O O . ILE A 1 93 ? 6.994 -6.443 -3.992 1.00 96.94 93 ILE A O 1
ATOM 672 N N . LEU A 1 94 ? 5.512 -6.572 -2.293 1.00 96.31 94 LEU A N 1
ATOM 673 C CA . LEU A 1 94 ? 5.346 -5.137 -2.122 1.00 96.31 94 LEU A CA 1
ATOM 674 C C . LEU A 1 94 ? 6.621 -4.481 -1.580 1.00 96.31 94 LEU A C 1
ATOM 676 O O . LEU A 1 94 ? 7.251 -4.989 -0.644 1.00 96.31 94 LEU A O 1
ATOM 680 N N . ASN A 1 95 ? 6.943 -3.311 -2.126 1.00 97.44 95 ASN A N 1
ATOM 681 C CA . ASN A 1 95 ? 8.109 -2.506 -1.789 1.00 97.44 95 ASN A CA 1
ATOM 682 C C . ASN A 1 95 ? 7.723 -1.078 -1.359 1.00 97.44 95 ASN A C 1
ATOM 684 O O . ASN A 1 95 ? 6.643 -0.578 -1.681 1.00 97.44 95 ASN A O 1
ATOM 688 N N . PRO A 1 96 ? 8.607 -0.384 -0.618 1.00 97.75 96 PRO A N 1
ATOM 689 C CA . PRO A 1 96 ? 8.461 1.047 -0.371 1.00 97.75 96 PRO A CA 1
ATOM 690 C C . PRO A 1 96 ? 8.348 1.845 -1.675 1.00 97.75 96 PRO A C 1
ATOM 692 O O . PRO A 1 96 ? 9.127 1.631 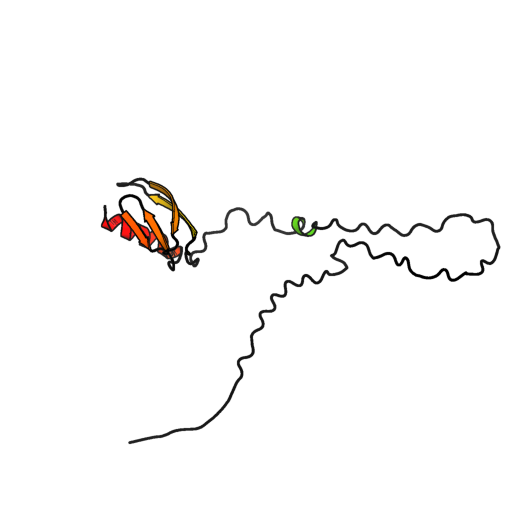-2.601 1.00 97.75 96 PRO A O 1
ATOM 695 N N . GLY A 1 97 ? 7.417 2.799 -1.722 1.00 96.88 97 GLY A N 1
ATOM 696 C CA . GLY A 1 97 ? 7.127 3.600 -2.913 1.00 96.88 97 GLY A CA 1
ATOM 697 C C . GLY A 1 97 ? 5.975 3.075 -3.774 1.00 96.88 97 GLY A C 1
ATOM 698 O O . GLY A 1 97 ? 5.457 3.844 -4.584 1.00 96.88 97 GLY A O 1
ATOM 699 N N . ASP A 1 98 ? 5.523 1.836 -3.558 1.00 95.75 98 ASP A N 1
ATOM 700 C CA . ASP A 1 98 ? 4.368 1.277 -4.263 1.00 95.75 98 ASP A CA 1
ATOM 701 C C . ASP A 1 98 ? 3.070 2.016 -3.905 1.00 95.75 98 ASP A C 1
ATOM 703 O O . ASP A 1 98 ? 2.937 2.618 -2.835 1.00 95.75 98 ASP A O 1
ATOM 707 N N . SER A 1 99 ? 2.082 1.950 -4.799 1.00 95.44 99 SER A N 1
ATOM 708 C CA . SER A 1 99 ? 0.738 2.479 -4.565 1.00 95.44 99 SER A CA 1
ATOM 709 C C . SER A 1 99 ? -0.283 1.348 -4.572 1.00 95.44 99 SER A C 1
ATOM 711 O O . SER A 1 99 ? -0.318 0.533 -5.492 1.00 95.44 99 SER A O 1
ATOM 713 N N . ILE A 1 100 ? -1.115 1.301 -3.535 1.00 94.75 100 ILE A N 1
ATOM 714 C CA . ILE A 1 100 ? -2.114 0.258 -3.319 1.00 94.75 100 ILE A CA 1
ATOM 715 C C . ILE A 1 100 ? -3.493 0.898 -3.349 1.00 94.75 100 ILE A C 1
ATOM 717 O O . ILE A 1 100 ? -3.808 1.748 -2.516 1.00 94.75 100 ILE A O 1
ATOM 721 N N . GLN A 1 101 ? -4.346 0.445 -4.261 1.00 94.88 101 GLN A N 1
ATOM 722 C CA . GLN A 1 101 ? -5.754 0.818 -4.240 1.00 94.88 101 GLN A CA 1
ATOM 723 C C . GLN A 1 101 ? -6.476 0.025 -3.147 1.00 94.88 101 GLN A C 1
ATOM 725 O O . GLN A 1 101 ? -6.571 -1.201 -3.221 1.00 94.88 101 GLN A O 1
ATOM 730 N N . VAL A 1 102 ? -7.022 0.718 -2.151 1.00 94.56 102 VAL A N 1
ATOM 731 C CA . VAL A 1 102 ? -7.803 0.105 -1.073 1.00 94.56 102 VAL A CA 1
ATOM 732 C C . VAL A 1 102 ? -9.256 0.542 -1.195 1.00 94.56 102 VAL A C 1
ATOM 734 O O . VAL A 1 102 ? -9.557 1.728 -1.324 1.00 94.56 102 VAL A O 1
ATOM 737 N N . ARG A 1 103 ? -10.158 -0.440 -1.148 1.00 94.50 103 ARG A N 1
ATOM 738 C CA . ARG A 1 103 ? -11.608 -0.240 -1.132 1.00 94.50 103 ARG A CA 1
ATOM 739 C C . ARG A 1 103 ? -12.211 -1.021 0.022 1.00 94.50 103 ARG A C 1
ATOM 741 O O . ARG A 1 103 ? -12.034 -2.233 0.102 1.00 94.50 103 ARG A O 1
ATOM 748 N N . LEU A 1 104 ? -12.899 -0.317 0.910 1.00 92.94 104 LEU A N 1
ATOM 749 C CA . LEU A 1 104 ? -13.593 -0.855 2.072 1.00 92.94 104 LEU A CA 1
ATOM 750 C C . LEU A 1 104 ? -15.071 -0.478 1.977 1.00 92.94 104 LEU A C 1
ATOM 752 O O . LEU A 1 104 ? -15.418 0.645 1.606 1.00 92.94 104 LEU A O 1
ATOM 756 N N . TRP A 1 105 ? -15.934 -1.421 2.331 1.00 91.44 105 TRP A N 1
ATOM 757 C CA . TRP A 1 105 ? -17.385 -1.270 2.340 1.00 91.44 105 TRP A CA 1
ATOM 758 C C . TRP A 1 105 ? -17.978 -1.946 3.580 1.00 91.44 105 TRP A C 1
ATOM 760 O O . TRP A 1 105 ? -17.404 -2.896 4.114 1.00 91.44 105 TRP A O 1
ATOM 770 N N . GLY A 1 106 ? -19.147 -1.480 4.025 1.00 89.06 106 GLY A N 1
ATOM 771 C CA . GLY A 1 106 ? -19.843 -1.996 5.208 1.00 89.06 106 GLY A CA 1
ATOM 772 C C . GLY A 1 106 ? -19.823 -0.999 6.364 1.00 89.06 106 GLY A C 1
ATOM 773 O O . GLY A 1 106 ? -20.199 0.154 6.178 1.00 89.06 106 GLY A O 1
ATOM 774 N N . ALA A 1 107 ? -19.394 -1.443 7.550 1.00 81.19 107 ALA A N 1
ATOM 775 C CA . ALA A 1 107 ? -19.348 -0.615 8.763 1.00 81.19 107 ALA A CA 1
ATOM 776 C C . ALA A 1 107 ? -18.401 0.595 8.643 1.00 81.19 107 ALA A C 1
ATOM 778 O O . ALA A 1 107 ? -18.607 1.613 9.300 1.00 81.19 107 ALA A O 1
ATOM 779 N N . PHE A 1 108 ? -17.388 0.493 7.779 1.00 84.44 108 PHE A N 1
ATOM 780 C CA . PHE A 1 108 ? -16.475 1.575 7.442 1.00 84.44 108 PHE A CA 1
ATOM 781 C C . PHE A 1 108 ? -16.265 1.621 5.924 1.00 84.44 108 PHE A C 1
ATOM 783 O O . PHE A 1 108 ? -15.914 0.613 5.307 1.00 84.44 108 PHE A O 1
ATOM 790 N N . THR A 1 109 ? -16.501 2.785 5.317 1.00 90.81 109 THR A N 1
ATOM 791 C CA . THR A 1 109 ? -16.359 3.002 3.871 1.00 90.81 109 THR A CA 1
ATOM 792 C C . THR A 1 109 ? -15.111 3.813 3.566 1.00 90.81 109 THR A C 1
ATOM 794 O O . THR A 1 109 ? -14.936 4.908 4.103 1.00 90.81 109 THR A O 1
ATOM 797 N N . PHE A 1 110 ? -14.275 3.308 2.664 1.00 94.12 110 PHE A N 1
ATOM 798 C CA . PHE A 1 110 ? -13.075 3.996 2.198 1.00 94.12 110 PHE A CA 1
ATOM 799 C C . PHE A 1 110 ? -12.772 3.592 0.757 1.00 94.12 110 PHE A C 1
ATOM 801 O O . PHE A 1 110 ? -12.859 2.416 0.419 1.00 94.12 110 PHE A O 1
ATOM 808 N N . ASP A 1 111 ? -12.391 4.550 -0.080 1.00 95.88 111 ASP A N 1
ATOM 809 C CA . ASP A 1 111 ? -11.853 4.306 -1.417 1.00 95.88 111 ASP A CA 1
ATOM 810 C C . ASP A 1 111 ? -10.691 5.273 -1.623 1.00 95.88 111 ASP A C 1
ATOM 812 O O . ASP A 1 111 ? -10.866 6.491 -1.539 1.00 95.88 111 ASP A O 1
ATOM 816 N N . GLY A 1 112 ? -9.493 4.735 -1.828 1.00 95.88 112 GLY A N 1
ATOM 817 C CA . GLY A 1 112 ? -8.327 5.564 -2.075 1.00 95.88 112 GLY A CA 1
ATOM 818 C C . GLY A 1 112 ? -7.071 4.767 -2.384 1.00 95.88 112 GLY A C 1
ATOM 819 O O . GLY A 1 112 ? -6.925 3.605 -1.997 1.00 95.88 112 GLY A O 1
ATOM 820 N N . ALA A 1 113 ? -6.148 5.433 -3.072 1.00 96.56 113 ALA A N 1
ATOM 821 C CA . ALA A 1 113 ? -4.802 4.939 -3.294 1.00 96.56 113 ALA A CA 1
ATOM 822 C C . ALA A 1 113 ? -3.918 5.315 -2.097 1.00 96.56 113 ALA A C 1
ATOM 824 O O . ALA A 1 113 ? -3.754 6.494 -1.777 1.00 96.56 113 ALA A O 1
ATOM 825 N N . LEU A 1 114 ? -3.349 4.311 -1.433 1.00 96.62 114 LEU A N 1
ATOM 826 C CA . LEU A 1 114 ? -2.420 4.477 -0.321 1.00 96.62 114 LEU A CA 1
ATOM 827 C C . LEU A 1 114 ? -1.002 4.177 -0.794 1.00 96.62 114 LEU A C 1
ATOM 829 O O . LEU A 1 114 ? -0.749 3.136 -1.398 1.00 96.62 114 LEU A O 1
ATOM 833 N N . GLN A 1 115 ? -0.075 5.084 -0.508 1.00 97.44 115 GLN A N 1
ATOM 834 C CA . GLN A 1 115 ? 1.332 4.893 -0.834 1.00 97.44 115 GLN A CA 1
ATOM 835 C C . GLN A 1 115 ? 2.049 4.140 0.289 1.00 97.44 115 GLN A C 1
ATOM 837 O O . GLN A 1 115 ? 1.826 4.418 1.471 1.00 97.44 115 GLN A O 1
ATOM 842 N N . VAL A 1 116 ? 2.926 3.210 -0.084 1.00 97.81 116 VAL A N 1
ATOM 843 C CA . VAL A 1 116 ? 3.819 2.525 0.848 1.00 97.81 116 VAL A CA 1
ATOM 844 C C . VAL A 1 116 ? 4.944 3.480 1.239 1.00 97.81 116 VAL A C 1
ATOM 846 O O . VAL A 1 116 ? 5.742 3.904 0.401 1.00 97.81 116 VAL A O 1
ATOM 849 N N . ASP A 1 117 ? 5.009 3.825 2.522 1.00 97.69 117 ASP A N 1
ATOM 850 C CA . ASP A 1 117 ? 6.027 4.714 3.075 1.00 97.69 117 ASP A CA 1
ATOM 851 C C . ASP A 1 117 ? 7.445 4.087 3.000 1.00 97.69 117 ASP A C 1
ATOM 853 O O . ASP A 1 117 ? 7.593 2.875 2.805 1.00 97.69 117 ASP A O 1
ATOM 857 N N . PRO A 1 118 ? 8.524 4.867 3.208 1.00 97.31 118 PRO A N 1
ATOM 858 C CA . PRO A 1 118 ? 9.895 4.340 3.247 1.00 97.31 118 PRO A CA 1
ATOM 859 C C . PRO A 1 118 ? 10.148 3.282 4.333 1.00 97.31 118 PRO A C 1
ATOM 861 O O . PRO A 1 118 ? 11.124 2.538 4.267 1.00 97.31 118 PRO A O 1
ATOM 864 N N . LYS A 1 119 ? 9.287 3.211 5.355 1.00 97.50 119 LYS A N 1
ATOM 865 C CA . LYS A 1 119 ? 9.323 2.181 6.398 1.00 97.50 119 LYS A CA 1
ATOM 866 C C . LYS A 1 119 ? 8.561 0.915 5.984 1.00 97.50 119 LYS A C 1
ATOM 868 O O . LYS A 1 119 ? 8.593 -0.064 6.735 1.00 97.50 119 LYS A O 1
ATOM 873 N N . GLY A 1 120 ? 7.912 0.896 4.824 1.00 97.31 120 GLY A N 1
ATOM 874 C CA . GLY A 1 120 ? 7.150 -0.226 4.298 1.00 97.31 120 GLY A CA 1
ATOM 875 C C . GLY A 1 120 ? 5.708 -0.327 4.797 1.00 97.31 120 GLY A C 1
ATOM 876 O O . GLY A 1 120 ? 5.167 -1.433 4.812 1.00 97.31 120 GLY A O 1
ATOM 877 N N . ASN A 1 121 ? 5.097 0.761 5.261 1.00 98.06 121 ASN A N 1
ATOM 878 C CA . ASN A 1 121 ? 3.729 0.782 5.776 1.00 98.06 121 ASN A CA 1
ATOM 879 C C . ASN A 1 121 ? 2.778 1.536 4.848 1.00 98.06 121 ASN A C 1
ATOM 881 O O . ASN A 1 121 ? 3.172 2.493 4.191 1.00 98.06 121 ASN A O 1
ATOM 885 N N . ILE A 1 122 ? 1.502 1.169 4.895 1.00 97.44 122 ILE A N 1
ATOM 886 C CA . ILE A 1 122 ? 0.395 2.016 4.444 1.00 97.44 122 ILE A CA 1
ATOM 887 C C . ILE A 1 122 ? -0.367 2.563 5.646 1.00 97.44 122 ILE A C 1
ATOM 889 O O . ILE A 1 122 ? -0.433 1.918 6.691 1.00 97.44 122 ILE A O 1
ATOM 893 N N . PHE A 1 123 ? -0.965 3.739 5.496 1.00 96.62 123 PHE A N 1
ATOM 894 C CA . PHE A 1 123 ? -1.755 4.375 6.548 1.00 96.62 123 PHE A CA 1
ATOM 895 C C . PHE A 1 123 ? -3.237 4.248 6.228 1.00 96.62 123 PHE A C 1
ATOM 897 O O . PHE A 1 123 ? -3.756 4.963 5.372 1.00 96.62 123 PHE A O 1
ATOM 904 N N . LEU A 1 124 ? -3.916 3.331 6.916 1.00 94.62 124 LEU A N 1
ATOM 905 C CA . LEU A 1 124 ? -5.363 3.207 6.806 1.00 94.62 124 LEU A CA 1
ATOM 906 C C . LEU A 1 124 ? -6.039 4.209 7.752 1.00 94.62 124 LEU A C 1
ATOM 908 O O . LEU A 1 124 ? -5.633 4.312 8.916 1.00 94.62 124 LEU A O 1
ATOM 912 N N . PRO A 1 125 ? -7.094 4.918 7.311 1.00 91.88 125 PRO A N 1
ATOM 913 C CA . PRO A 1 125 ? -7.849 5.786 8.205 1.00 91.88 125 PRO A CA 1
ATOM 914 C C . PRO A 1 125 ? -8.465 4.972 9.349 1.00 91.88 125 PRO A C 1
ATOM 916 O O . PRO A 1 125 ? -8.945 3.862 9.126 1.00 91.88 125 PRO A O 1
ATOM 919 N N . ASN A 1 126 ? -8.441 5.520 10.567 1.00 90.44 126 ASN A N 1
ATOM 920 C CA . ASN A 1 126 ? -8.921 4.909 11.820 1.00 90.44 126 ASN A CA 1
ATOM 921 C C . ASN A 1 126 ? -8.194 3.627 12.284 1.00 90.44 126 ASN A C 1
ATOM 923 O O . ASN A 1 126 ? -8.163 3.368 13.481 1.00 90.44 126 ASN A O 1
ATOM 927 N N . VAL A 1 127 ? -7.574 2.859 11.380 1.00 93.38 127 VAL A N 1
ATOM 928 C CA . VAL A 1 127 ? -6.805 1.639 11.697 1.00 93.38 127 VAL A CA 1
ATOM 929 C C . VAL A 1 127 ? -5.343 1.951 12.028 1.00 93.38 127 VAL A C 1
ATOM 931 O O . VAL A 1 127 ? -4.751 1.319 12.899 1.00 93.38 127 VAL A O 1
ATOM 934 N N . GLY A 1 128 ? -4.751 2.945 11.357 1.00 94.25 128 GLY A N 1
ATOM 935 C CA . GLY A 1 128 ? -3.358 3.344 11.552 1.00 94.25 128 GLY A CA 1
ATOM 936 C C . GLY A 1 128 ? -2.371 2.650 10.597 1.00 94.25 128 GLY A C 1
ATOM 937 O O . GLY A 1 128 ? -2.751 2.260 9.488 1.00 94.25 128 GLY A O 1
ATOM 938 N N . PRO A 1 129 ? -1.079 2.559 10.969 1.00 96.31 129 PRO A N 1
ATOM 939 C CA . PRO A 1 129 ? -0.034 2.033 10.096 1.00 96.31 129 PRO A CA 1
ATOM 940 C C . PRO A 1 129 ? -0.104 0.505 9.975 1.00 96.31 129 PRO A C 1
ATOM 942 O O . PRO A 1 129 ? -0.062 -0.220 10.968 1.00 96.31 129 PRO A O 1
ATOM 945 N N . VAL A 1 130 ? -0.126 0.010 8.740 1.00 97.06 130 VAL A N 1
ATOM 946 C CA . VAL A 1 130 ? -0.102 -1.418 8.407 1.00 97.06 130 VAL A CA 1
ATOM 947 C C . VAL A 1 130 ? 1.168 -1.720 7.620 1.00 97.06 130 VAL A C 1
ATOM 949 O O . VAL A 1 130 ? 1.361 -1.192 6.528 1.00 97.06 130 VAL A O 1
ATOM 952 N N . LYS A 1 131 ? 2.038 -2.576 8.164 1.00 97.38 131 LYS A N 1
ATOM 953 C CA . LYS A 1 131 ? 3.258 -3.043 7.490 1.00 97.38 131 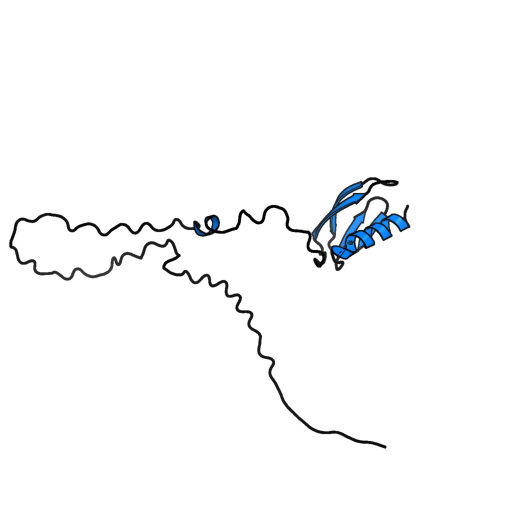LYS A CA 1
ATOM 954 C C . LYS A 1 131 ? 2.886 -3.927 6.300 1.00 97.38 131 LYS A C 1
ATOM 956 O O . LYS A 1 131 ? 2.313 -4.987 6.509 1.00 97.38 131 LYS A O 1
ATOM 961 N N . VAL A 1 132 ? 3.255 -3.523 5.088 1.00 97.38 132 VAL A N 1
ATOM 962 C CA . VAL A 1 132 ? 2.973 -4.268 3.846 1.00 97.38 132 VAL A CA 1
ATOM 963 C C . VAL A 1 132 ? 4.225 -4.628 3.050 1.00 97.38 132 VAL A C 1
ATOM 965 O O . VAL A 1 132 ? 4.171 -5.531 2.224 1.00 97.38 132 VAL A O 1
ATOM 968 N N . ALA A 1 133 ? 5.361 -3.965 3.287 1.00 97.19 133 ALA A N 1
ATOM 969 C CA . ALA A 1 133 ? 6.598 -4.317 2.597 1.00 97.19 133 ALA A CA 1
ATOM 970 C C . ALA A 1 133 ? 7.023 -5.755 2.925 1.00 97.19 133 ALA A C 1
ATOM 972 O O . ALA A 1 133 ? 7.022 -6.158 4.092 1.00 97.19 133 ALA A O 1
ATOM 973 N N . GLY A 1 134 ? 7.399 -6.511 1.894 1.00 96.62 134 GLY A N 1
ATOM 974 C CA . GLY A 1 134 ? 7.734 -7.933 2.011 1.00 96.62 134 GLY A CA 1
ATOM 975 C C . GLY A 1 134 ? 6.526 -8.875 1.964 1.00 96.62 134 GLY A C 1
ATOM 976 O O . GLY A 1 134 ? 6.712 -10.089 1.939 1.00 96.62 134 GLY A O 1
ATOM 977 N N . VAL A 1 135 ? 5.300 -8.347 1.935 1.00 97.00 135 VAL A N 1
ATOM 978 C CA . VAL A 1 135 ? 4.076 -9.141 1.777 1.00 97.00 135 VAL A CA 1
ATOM 979 C C . VAL A 1 135 ? 3.840 -9.372 0.290 1.00 97.00 135 VAL A C 1
ATOM 981 O O . VAL A 1 135 ? 4.041 -8.469 -0.522 1.00 97.00 135 VAL A O 1
ATOM 984 N N . SER A 1 136 ? 3.429 -10.584 -0.073 1.00 97.12 136 SER A N 1
ATOM 985 C CA . SER A 1 136 ? 3.009 -10.862 -1.446 1.00 97.12 136 SER A CA 1
ATOM 986 C C . SER A 1 136 ? 1.623 -10.280 -1.716 1.00 97.12 136 SER A C 1
ATOM 988 O O . SER A 1 136 ? 0.769 -10.213 -0.828 1.00 97.12 136 SER A O 1
ATOM 990 N N . ASN A 1 137 ? 1.358 -9.895 -2.958 1.00 94.69 137 ASN A N 1
ATOM 991 C CA . ASN A 1 137 ? 0.061 -9.365 -3.364 1.00 94.69 137 ASN A CA 1
ATOM 992 C C . ASN A 1 137 ? -1.095 -10.335 -3.032 1.00 94.69 137 ASN A C 1
ATOM 994 O O . ASN A 1 137 ? -2.159 -9.910 -2.585 1.00 94.69 137 ASN A O 1
ATOM 998 N N . SER A 1 138 ? -0.860 -11.648 -3.136 1.00 95.38 138 SER A N 1
ATOM 999 C CA . SER A 1 138 ? -1.831 -12.679 -2.736 1.00 95.38 138 SER A CA 1
ATOM 1000 C C . SER A 1 138 ? -2.220 -12.635 -1.248 1.00 95.38 138 SER A C 1
ATOM 1002 O O . SER A 1 138 ? -3.356 -12.946 -0.894 1.00 95.38 138 SER A O 1
ATOM 1004 N N . GLN A 1 139 ? -1.310 -12.212 -0.368 1.00 96.75 139 GLN A N 1
ATOM 1005 C CA . GLN A 1 139 ? -1.517 -12.145 1.084 1.00 96.75 139 GLN A CA 1
ATOM 1006 C C . GLN A 1 139 ? -2.059 -10.789 1.555 1.00 96.75 139 GLN A C 1
ATOM 1008 O O . GLN A 1 139 ? -2.607 -10.687 2.658 1.00 96.75 139 GLN A O 1
ATOM 1013 N N . LEU A 1 140 ? -1.926 -9.747 0.732 1.00 95.56 140 LEU A N 1
ATOM 1014 C CA . LEU A 1 140 ? -2.244 -8.367 1.093 1.00 95.56 140 LEU A CA 1
ATOM 1015 C C . LEU A 1 140 ? -3.695 -8.192 1.557 1.00 95.56 140 LEU A C 1
ATOM 1017 O O . LEU A 1 140 ? -3.949 -7.546 2.573 1.00 95.56 140 LEU A O 1
ATOM 1021 N N . ASN A 1 141 ? -4.652 -8.798 0.849 1.00 94.69 141 ASN A N 1
ATOM 1022 C CA . ASN A 1 141 ? -6.069 -8.673 1.189 1.00 94.69 141 ASN A CA 1
ATOM 1023 C C . ASN A 1 141 ? -6.388 -9.269 2.574 1.00 94.69 141 ASN A C 1
ATOM 1025 O O . ASN A 1 141 ? -7.083 -8.641 3.378 1.00 94.69 141 ASN A O 1
ATOM 1029 N N . ALA A 1 142 ? -5.828 -10.443 2.881 1.00 96.44 142 ALA A N 1
ATOM 1030 C CA . ALA A 1 142 ? -6.010 -11.102 4.171 1.00 96.44 142 ALA A CA 1
ATOM 1031 C C . ALA A 1 142 ? -5.407 -10.276 5.318 1.00 96.44 142 ALA A C 1
ATOM 1033 O O . ALA A 1 142 ? -6.046 -10.095 6.356 1.00 96.44 142 ALA A O 1
ATOM 1034 N N . LEU A 1 143 ? -4.211 -9.720 5.104 1.00 96.25 143 LEU A N 1
ATOM 1035 C CA . LEU A 1 143 ? -3.535 -8.859 6.071 1.00 96.25 143 LEU A CA 1
ATOM 1036 C C . LEU A 1 143 ? -4.348 -7.597 6.385 1.00 96.25 143 LEU A C 1
ATOM 1038 O O . LEU A 1 143 ? -4.603 -7.303 7.554 1.00 96.25 143 LEU A O 1
ATOM 1042 N N . VAL A 1 144 ? -4.778 -6.868 5.351 1.00 94.69 144 VAL A N 1
ATOM 1043 C CA . VAL A 1 144 ? -5.568 -5.638 5.512 1.00 94.69 144 VAL A CA 1
ATOM 1044 C C . VAL A 1 144 ? -6.892 -5.942 6.211 1.00 94.69 144 VAL A C 1
ATOM 1046 O O . VAL A 1 144 ? -7.256 -5.254 7.162 1.00 94.69 144 VAL A O 1
ATOM 1049 N N . THR A 1 145 ? -7.572 -7.020 5.816 1.00 93.94 145 THR A N 1
ATOM 1050 C CA . THR A 1 145 ? -8.826 -7.452 6.451 1.00 93.94 145 THR A CA 1
ATOM 1051 C C . THR A 1 145 ? -8.636 -7.763 7.935 1.00 93.94 145 THR A C 1
ATOM 1053 O O . THR A 1 145 ? -9.460 -7.357 8.753 1.00 93.94 145 THR A O 1
ATOM 1056 N N . SER A 1 146 ? -7.550 -8.452 8.304 1.00 95.25 146 SER A N 1
ATOM 1057 C CA . SER A 1 146 ? -7.233 -8.740 9.708 1.00 95.25 146 SER A CA 1
ATOM 1058 C C . SER A 1 146 ? -7.055 -7.458 10.518 1.00 95.25 146 SER A C 1
ATOM 1060 O O . SER A 1 146 ? -7.575 -7.366 11.623 1.00 95.25 146 SER A O 1
ATOM 1062 N N . LYS A 1 147 ? -6.362 -6.456 9.965 1.00 94.38 147 LYS A N 1
ATOM 1063 C CA . LYS A 1 147 ? -6.123 -5.180 10.652 1.00 94.38 147 LYS A CA 1
ATOM 1064 C C . LYS A 1 147 ? -7.364 -4.318 10.797 1.00 94.38 147 LYS A C 1
ATOM 1066 O O . LYS A 1 147 ? -7.542 -3.697 11.837 1.00 94.38 147 LYS A O 1
ATOM 1071 N N . VAL A 1 148 ? -8.256 -4.327 9.812 1.00 93.12 148 VAL A N 1
ATOM 1072 C CA . VAL A 1 148 ? -9.541 -3.624 9.923 1.00 93.12 148 VAL A CA 1
ATOM 1073 C C . VAL A 1 148 ? -10.417 -4.248 11.021 1.00 93.12 148 VAL A C 1
ATOM 1075 O O . VAL A 1 148 ? -10.994 -3.512 11.816 1.00 93.12 148 VAL A O 1
ATOM 1078 N N . LYS A 1 149 ? -10.456 -5.585 11.122 1.00 92.38 149 LYS A N 1
ATOM 1079 C CA . LYS A 1 149 ? -11.227 -6.322 12.147 1.00 92.38 149 LYS A CA 1
ATOM 1080 C C . LYS A 1 149 ? -10.717 -6.159 13.582 1.00 92.38 149 LYS A C 1
ATOM 1082 O O . LYS A 1 149 ? -11.429 -6.482 14.522 1.00 92.38 149 LYS A O 1
ATOM 1087 N N . GLU A 1 150 ? -9.470 -5.733 13.769 1.00 91.81 150 GLU A N 1
ATOM 1088 C CA . GLU A 1 150 ? -8.941 -5.436 15.109 1.00 91.81 150 GLU A CA 1
ATOM 1089 C C . GLU A 1 150 ? -9.558 -4.149 15.689 1.00 91.81 150 GLU A C 1
ATOM 1091 O O . GLU A 1 150 ? -9.530 -3.953 16.902 1.00 91.81 150 GLU A O 1
ATOM 1096 N N . VAL A 1 151 ? -10.103 -3.276 14.834 1.00 89.81 151 VAL A N 1
ATOM 1097 C CA . VAL A 1 151 ? -10.614 -1.949 15.214 1.00 89.81 151 VAL A CA 1
ATOM 1098 C C . VAL A 1 151 ? -12.142 -1.864 15.156 1.00 89.81 151 VAL A C 1
ATOM 1100 O O . VAL A 1 151 ? -12.731 -1.146 15.963 1.00 89.81 151 VAL A O 1
ATOM 1103 N N . TYR A 1 152 ? -12.772 -2.588 14.228 1.00 85.81 152 TYR A N 1
ATOM 1104 C CA . TYR A 1 152 ? -14.223 -2.630 14.011 1.00 85.81 152 TYR A CA 1
ATOM 1105 C C . TYR A 1 152 ? -14.774 -4.037 14.226 1.00 85.81 152 TYR A C 1
ATOM 1107 O O . TYR A 1 152 ? -15.845 -4.146 14.864 1.00 85.81 152 TYR A O 1
#

pLDDT: mean 71.99, std 21.27, range [36.16, 98.06]

Radius of gyration: 34.38 Å; chains: 1; bounding box: 61×57×101 Å

Foldseek 3Di:
DDDDDDDDDDDDDPDPPPPPPPPPPPPPVVQALDDPDPCPDDPPPDDPDPDDDPPPDPDDDPDDPRRDPPPVVVVPDDPPPVPPPPPPDQQDFDDAQDWDFDADDDPDGDTDIFGQHNQQWTQDPQLGTFRRGRPGNNCVVVRVVVSVVVRD

=== Feature glossary ===
A reading guide for the features in this record.

Start from the sequence.

  · Sequence gives the chain of amino acids in standard one-letter code (A=alanine, C=cysteine, …, Y=tyrosine), read N→C. It is the only feature that is directly encoded by the gene; all structural features are derived from the folded form of this sequence.

Fold it, and you get atomic coordinates and the backbone conformation that goes with them.

  · The mmCIF table is the protein's shape written out atom by atom. For each backbone N, Cα, C, and carbonyl O, it records an (x, y, z) coordinate triple in Å plus the residue type, chain letter, and residue number.

  · Backbone dihedral angles. Every residue except chain termini has a φ (preceding-C → N → Cα → C) and a ψ (N → Cα → C → next-N). They are reported in degrees following the IUPAC sign convention. Secondary structure is essentially a statement about which (φ, ψ) basin each residue occupies.

  · DSSP 8-state secondary structure assigns each residue one of H (α-helix), G (3₁₀-helix), I (π-helix), E (extended β-strand), B (isolated β-bridge), T (hydrogen-bonded turn), S (bend), or '-' (coil). The assignment is computed from backbone hydrogen-bond geometry via the Kabsch–Sander algorithm.

  · P-SEA three-state annotation labels each residue as helix, strand, or coil based purely on the geometry of the Cα trace. It serves as a fallback when the full backbone (and thus DSSP) is unavailable.

Summarize the fold with a handful of shape descriptors and a per-residue structural alphabet.

  · Radius of gyration (Rg) is the root-mean-square distance of Cα atoms from their centroid — a single number for overall size and compactness. A globular domain of N residues has Rg ≈ 2.2·N^0.38 Å; an extended or disordered chain has a much larger Rg. The Cα contact count is the number of residue pairs whose Cα atoms are within 8 Å and are more than four positions apart in sequence — a standard proxy for tertiary packing density. The bounding box is the smallest axis-aligned box enclosing all Cα atoms.

  · Foldseek's 3Di representation compresses backbone geometry into a per-residue letter drawn from a learned twenty-state alphabet. It captures the tertiary interaction pattern around each residue — which residues are packed against it in space, regardless of where they are in sequence.

  · Accessible surface area quantifies burial. A residue with SASA near zero is packed into the hydrophobic core; one with SASA >100 Å² sits on the surface. Computed here via the Shrake–Rupley numerical algorithm with a 1.4 Å probe.

Ask how reliable the model is.

  · For AlphaFold models, the B-factor field carries pLDDT — the model's own estimate of local accuracy on a 0–100 scale. Regions with pLDDT<50 should be treated as essentially unmodeled; they often correspond to intrinsically disordered segments.

  · For experimental (PDB) structures, the B-factor (temperature factor) quantifies the positional spread of each atom in the crystal — a combination of thermal vibration and static disorder — in units of Å². High B-factors mark flexible loops or poorly resolved regions; low B-factors mark the rigid, well-ordered core.

  · PAE(i, j) answers: if I align the predicted and true structures on residue i, how far off (in Å) do I expect residue j to be? A block-diagonal PAE matrix with low values on the blocks and high values off-diagonal is the signature of a multi-domain protein with confidently predicted domains but uncertain inter-domain orientation.

Place it in context: what it resembles, what it is annotated as, and how it looks.

  · Structural nearest neighbors (via Foldseek easy-search vs the PDB). Reported per hit: target PDB id, E-value, and alignment TM-score. A TM-score above ~0.5 is the conventional threshold for 'same fold'.

  · Functional annotations link the protein to curated databases. InterPro entries identify conserved domains and families by matching the sequence against member-database signatures (Pfam, PROSITE, CDD, …). Gene Ontology (GO) terms describe molecular function, biological process, and cellular component in a controlled vocabulary. CATH places the structure in a hierarchical fold classification (Class/Architecture/Topology/Homologous-superfamily). The organism is the source species.

  · Plot images: a contact map (which residues are close in 3D, as an N×N binary image), a Ramachandran scatter (backbone torsion angles, revealing secondary-structure composition at a glance), and — for AlphaFold structures — a PAE heatmap (pairwise prediction confidence).

  · Structure images are PyMOL renders from six orthogonal camera directions. Cartoon representation draws helices as coils and strands as arrows; sticks shows the backbone as bonds; surface shows the solvent-excluded envelope. Rainbow coloring maps sequence position to hue (blue→red, N→C); chain coloring assigns a distinct color per polypeptide.